Protein AF-A0A351XEM8-F1 (afdb_monomer)

Mean predicted aligned error: 7.5 Å

Radius of gyration: 20.33 Å; Cα contacts (8 Å, |Δi|>4): 69; chains: 1; bounding box: 54×40×48 Å

Nearest PDB structures (foldseek):
  7z83-assembly1_H  TM=7.955E-01  e=7.329E-06  Escherichia coli BL21(DE3)
  7p7l-assembly1_H  TM=7.996E-01  e=1.567E-05  Escherichia coli BL21(DE3)
  6khi-assembly1_A  TM=8.166E-01  e=4.596E-05  Thermosynechococcus vestitus BP-1
  7z7t-assembly1_H  TM=7.923E-01  e=4.897E-05  Escherichia coli str. K-12 substr. MC4100
  8bpx-assembly1_H  TM=8.479E-01  e=1.023E-03  Arabidopsis thaliana

Foldseek 3Di:
DPVVVCPPDPDDPVRVLVVLVVVLVCVPCVVVVCCCVCPVFAVVQVVVVHGGDPPCPHSCPCVVVVVVVVVVPDDDDDDPPDDPVCVVCVVVVVVVLVSVLQQLDAPDPVGHNDDDPCSVVSD

Solvent-accessible surface area (backbone atoms only — not comparable to full-atom values): 7465 Å² total; per-residue (Å²): 140,68,76,80,70,56,78,80,67,84,67,53,71,69,55,51,51,50,52,50,53,52,49,52,51,50,66,47,51,50,59,52,50,49,44,45,52,50,45,62,38,36,48,52,23,52,76,68,78,39,83,36,64,55,78,39,49,80,71,19,71,42,40,68,59,52,49,54,56,51,59,72,71,51,82,89,82,73,65,90,89,52,61,70,64,61,64,64,44,51,64,51,54,59,48,54,59,59,62,55,36,57,42,55,52,67,78,48,100,90,40,62,75,56,95,56,98,61,33,81,80,74,89

pLDDT: mean 86.27, std 12.31, range [39.88, 97.12]

Secondary structure (DSSP, 8-state):
--TTSTTS----HHHHHHHHHHHHHHHHHHHHHHHIIIIIIIIHHHHTTS----SSSGGGTTHHHHHHHHHHHS-----TTS-HHHHHHHHHHHHHHHHHGGGT---BTTB-S---TTHHHH-

Sequence (123 aa):
MSDLLTLAVELAWWQQTGIRAVLGLVAVLLPAGTLVYLFLFKMMSFMQSRLGPMEAGPHGSLQLLAEVGKFLQKEDIIPEKADRIVFKAAPFVVLISTFLLVLVIPAGPDAWFIDVDTGIFLA

Structure (mmCIF, N/CA/C/O backbone):
data_AF-A0A351XEM8-F1
#
_entry.id   AF-A0A351XEM8-F1
#
loop_
_atom_site.group_PDB
_atom_site.id
_atom_site.type_symbol
_atom_site.label_atom_id
_atom_site.label_alt_id
_atom_site.label_comp_id
_atom_site.label_asym_id
_atom_site.label_entity_id
_atom_site.label_seq_id
_atom_site.pdbx_PDB_ins_code
_atom_site.Cartn_x
_atom_site.Cartn_y
_atom_site.Cartn_z
_atom_site.occupancy
_atom_site.B_iso_or_equiv
_atom_site.auth_seq_id
_atom_site.auth_comp_id
_atom_site.auth_asym_id
_atom_site.auth_atom_id
_atom_site.pdbx_PDB_model_num
ATOM 1 N N . MET A 1 1 ? 26.386 -3.607 -29.847 1.00 40.09 1 MET A N 1
ATOM 2 C CA . MET A 1 1 ? 26.742 -3.674 -28.408 1.00 40.09 1 MET A CA 1
ATOM 3 C C . MET A 1 1 ? 25.498 -3.907 -27.538 1.00 40.09 1 MET A C 1
ATOM 5 O O . MET A 1 1 ? 25.458 -3.469 -26.401 1.00 40.09 1 MET A O 1
ATOM 9 N N . SER A 1 2 ? 24.488 -4.602 -28.069 1.00 46.84 2 SER A N 1
ATOM 10 C CA . SER A 1 2 ? 23.274 -5.059 -27.373 1.00 46.84 2 SER A CA 1
ATOM 11 C C . SER A 1 2 ? 23.323 -6.568 -27.101 1.00 46.84 2 SER A C 1
ATOM 13 O O . SER A 1 2 ? 22.819 -7.028 -26.086 1.00 46.84 2 SER A O 1
ATOM 15 N N . ASP A 1 3 ? 24.020 -7.320 -27.960 1.00 43.22 3 ASP A N 1
ATOM 16 C CA . ASP A 1 3 ? 23.976 -8.792 -27.976 1.00 43.22 3 ASP A CA 1
ATOM 17 C C . ASP A 1 3 ? 25.007 -9.468 -27.056 1.00 43.22 3 ASP A C 1
ATOM 19 O O . ASP A 1 3 ? 25.064 -10.689 -26.965 1.00 43.22 3 ASP A O 1
ATOM 23 N N . LEU A 1 4 ? 25.852 -8.690 -26.369 1.00 39.88 4 LEU A N 1
ATOM 24 C CA . LEU A 1 4 ? 26.820 -9.224 -25.398 1.00 39.88 4 LEU A CA 1
ATOM 25 C C . LEU A 1 4 ? 26.267 -9.272 -23.965 1.00 39.88 4 LEU A C 1
ATOM 27 O O . LEU A 1 4 ? 26.869 -9.914 -23.110 1.00 39.88 4 LEU A O 1
ATOM 31 N N . LEU A 1 5 ? 25.124 -8.626 -23.702 1.00 45.94 5 LEU A N 1
ATOM 32 C CA . LEU A 1 5 ? 24.429 -8.677 -22.408 1.00 45.94 5 LEU A CA 1
ATOM 33 C C . LEU A 1 5 ? 23.283 -9.703 -22.379 1.00 45.94 5 LEU A C 1
ATOM 35 O O . LEU A 1 5 ? 22.849 -10.091 -21.298 1.00 45.94 5 LEU A O 1
ATOM 39 N N . THR A 1 6 ? 22.821 -10.181 -23.536 1.00 50.81 6 THR A N 1
ATOM 40 C CA . THR A 1 6 ? 21.763 -11.201 -23.658 1.00 50.81 6 THR A CA 1
ATOM 41 C C . THR A 1 6 ? 22.239 -12.617 -23.313 1.00 50.81 6 THR A C 1
ATOM 43 O O . THR A 1 6 ? 21.434 -13.468 -22.962 1.00 50.81 6 THR A O 1
ATOM 46 N N . LEU A 1 7 ? 23.552 -12.871 -23.322 1.00 47.50 7 LEU A N 1
ATOM 47 C CA . LEU A 1 7 ? 24.141 -14.203 -23.123 1.00 4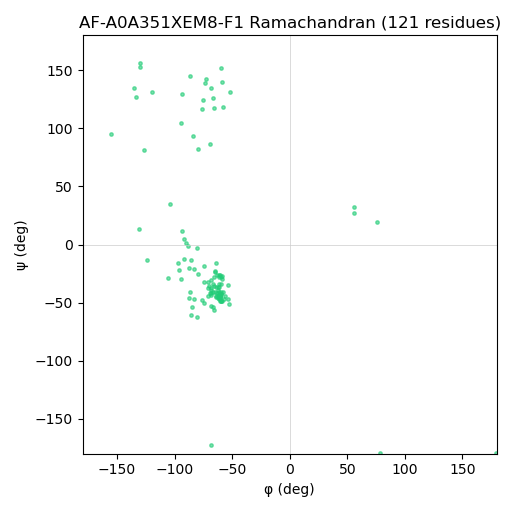7.50 7 LEU A CA 1
ATOM 48 C C . LEU A 1 7 ? 24.250 -14.679 -21.660 1.00 47.50 7 LEU A C 1
ATOM 50 O O . LEU A 1 7 ? 24.699 -15.800 -21.433 1.00 47.50 7 LEU A O 1
ATOM 54 N N . ALA A 1 8 ? 23.876 -13.871 -20.661 1.00 54.91 8 ALA A N 1
ATOM 55 C CA . ALA A 1 8 ? 24.079 -14.252 -19.258 1.00 54.91 8 ALA A CA 1
ATOM 56 C C . ALA A 1 8 ? 22.866 -14.935 -18.601 1.00 54.91 8 ALA A C 1
ATOM 58 O O . ALA A 1 8 ? 23.069 -15.771 -17.722 1.00 54.91 8 ALA A O 1
ATOM 59 N N . VAL A 1 9 ? 21.624 -14.629 -19.008 1.00 61.25 9 VAL A N 1
ATOM 60 C CA . VAL A 1 9 ? 20.410 -15.295 -18.493 1.00 61.25 9 VAL A CA 1
ATOM 61 C C . VAL A 1 9 ? 19.270 -15.212 -19.523 1.00 61.25 9 VAL A C 1
ATOM 63 O O . VAL A 1 9 ? 18.513 -14.245 -19.548 1.00 61.25 9 VAL A O 1
ATOM 66 N N . GLU A 1 10 ? 19.097 -16.246 -20.347 1.00 69.19 10 GLU A N 1
ATOM 67 C CA . GLU A 1 10 ? 17.839 -16.478 -21.077 1.00 69.19 10 GLU A CA 1
ATOM 68 C C . GLU A 1 10 ? 16.767 -16.890 -20.052 1.00 69.19 10 GLU A C 1
ATOM 70 O O . GLU A 1 10 ? 16.606 -18.066 -19.718 1.00 69.19 10 GLU A O 1
ATOM 75 N N . LEU A 1 11 ? 16.093 -15.906 -19.452 1.00 75.25 11 LEU A N 1
ATOM 76 C CA . LEU A 1 11 ? 15.049 -16.151 -18.457 1.00 75.25 11 LEU A CA 1
ATOM 77 C C . LEU A 1 11 ? 13.855 -16.831 -19.125 1.00 75.25 11 LEU A C 1
ATOM 79 O O . LEU A 1 11 ? 13.270 -16.295 -20.067 1.00 75.25 11 LEU A O 1
ATOM 83 N N . ALA A 1 12 ? 13.430 -17.967 -18.579 1.00 85.94 12 ALA A N 1
ATOM 84 C CA . ALA A 1 12 ? 12.197 -18.611 -18.997 1.00 85.94 12 ALA A CA 1
ATOM 85 C C . ALA A 1 12 ? 10.992 -17.678 -18.777 1.00 85.94 12 ALA A C 1
ATOM 87 O O . ALA A 1 12 ? 10.973 -16.858 -17.855 1.00 85.94 12 ALA A O 1
ATOM 88 N N . TRP A 1 13 ? 9.943 -17.832 -19.588 1.00 80.31 13 TRP A N 1
ATOM 89 C CA . TRP A 1 13 ? 8.757 -16.963 -19.562 1.00 80.31 13 TRP A CA 1
ATOM 90 C C . TRP A 1 13 ? 8.111 -16.843 -18.167 1.00 80.31 13 TRP A C 1
ATOM 92 O O . TRP A 1 13 ? 7.650 -15.769 -17.777 1.00 80.31 13 TRP A O 1
ATOM 102 N N . TRP A 1 14 ? 8.127 -17.920 -17.376 1.00 80.94 14 TRP A N 1
ATOM 103 C CA . TRP A 1 14 ? 7.591 -17.932 -16.013 1.00 80.94 14 TRP A CA 1
ATOM 104 C C . TRP A 1 14 ? 8.458 -17.118 -15.042 1.00 80.94 14 TRP A C 1
ATOM 106 O O . TRP A 1 14 ? 7.924 -16.480 -14.136 1.00 80.94 14 TRP A O 1
ATOM 116 N N . GLN A 1 15 ? 9.778 -17.072 -15.259 1.00 85.31 15 GLN A N 1
ATOM 117 C CA . GLN A 1 15 ? 10.701 -16.251 -14.470 1.00 85.31 15 GLN A CA 1
ATOM 118 C C . GLN A 1 15 ? 10.502 -14.771 -14.787 1.00 85.31 15 GLN A C 1
ATOM 120 O O . GLN A 1 15 ? 10.401 -13.959 -13.873 1.00 85.31 15 GLN A O 1
ATOM 125 N N . GLN A 1 16 ? 10.370 -14.425 -16.071 1.00 81.12 16 GLN A N 1
ATOM 126 C CA . GLN A 1 16 ? 10.083 -13.053 -16.496 1.00 81.12 16 GLN A CA 1
ATOM 127 C C . GLN A 1 16 ? 8.744 -12.562 -15.930 1.00 81.12 16 GLN A C 1
ATOM 129 O O . GLN A 1 16 ? 8.663 -11.461 -15.384 1.00 81.12 16 GLN A O 1
ATOM 134 N N . THR A 1 17 ? 7.709 -13.405 -15.997 1.00 82.94 17 THR A N 1
ATOM 135 C CA . THR A 1 17 ? 6.383 -13.100 -15.439 1.00 82.94 17 THR A CA 1
ATOM 136 C C . THR A 1 17 ? 6.451 -12.918 -13.923 1.00 82.94 17 THR A C 1
ATOM 138 O O . THR A 1 17 ? 5.908 -11.948 -13.398 1.00 82.94 1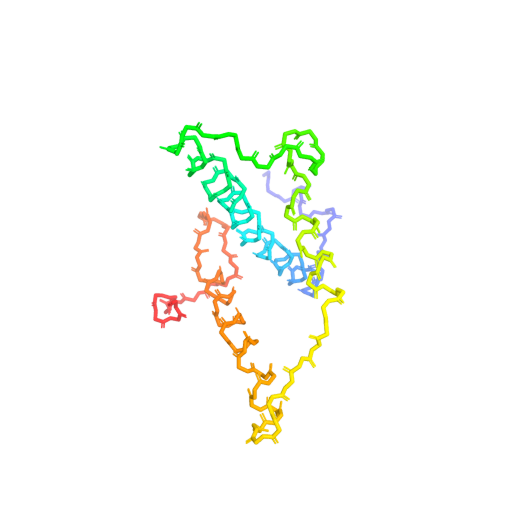7 THR A O 1
ATOM 141 N N . GLY A 1 18 ? 7.16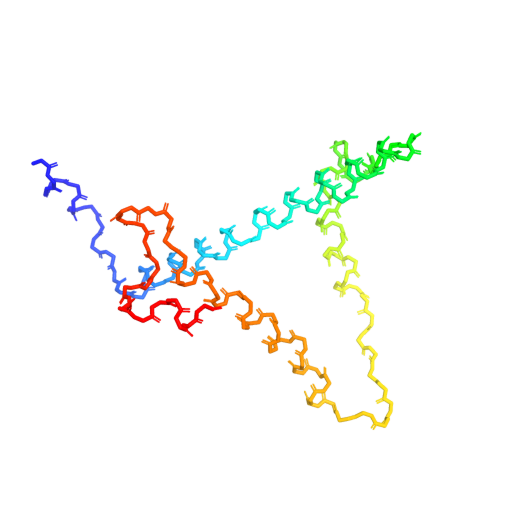8 -13.799 -13.218 1.00 85.88 18 GLY A N 1
ATOM 142 C CA . GLY A 1 18 ? 7.364 -13.697 -11.773 1.00 85.88 18 GLY A CA 1
ATOM 143 C C . GLY A 1 18 ? 8.078 -12.407 -11.363 1.00 85.88 18 GLY A C 1
ATOM 144 O O . GLY A 1 18 ? 7.612 -11.705 -10.468 1.00 85.88 18 GLY A O 1
ATOM 145 N N . ILE A 1 19 ? 9.165 -12.050 -12.055 1.00 86.12 19 ILE A N 1
ATOM 146 C CA . ILE A 1 19 ? 9.915 -10.812 -11.798 1.00 86.12 19 ILE A CA 1
ATOM 147 C C . ILE A 1 19 ? 9.026 -9.586 -12.022 1.00 86.12 19 ILE A C 1
ATOM 149 O O . ILE A 1 19 ? 8.968 -8.709 -11.162 1.00 86.12 19 ILE A O 1
ATOM 153 N N . ARG A 1 20 ? 8.289 -9.537 -13.137 1.00 83.50 20 ARG A N 1
ATOM 154 C CA . ARG A 1 20 ? 7.354 -8.440 -13.426 1.00 83.50 20 ARG A CA 1
ATOM 155 C C . ARG A 1 20 ? 6.262 -8.340 -12.362 1.00 83.50 20 ARG A C 1
ATOM 157 O O . ARG A 1 20 ? 6.019 -7.253 -11.858 1.00 83.50 20 ARG A O 1
ATOM 164 N N . ALA A 1 21 ? 5.655 -9.447 -11.944 1.00 84.31 21 ALA A N 1
ATOM 165 C CA . ALA A 1 21 ? 4.632 -9.421 -10.898 1.00 84.31 21 ALA A CA 1
ATOM 166 C C . ALA A 1 21 ? 5.169 -8.863 -9.566 1.00 84.31 21 ALA A C 1
ATOM 168 O O . ALA A 1 21 ? 4.528 -8.014 -8.945 1.00 84.31 21 ALA A O 1
ATOM 169 N N . VAL A 1 22 ? 6.370 -9.284 -9.152 1.00 88.19 22 VAL A N 1
ATOM 170 C CA . VAL A 1 22 ? 7.023 -8.767 -7.938 1.00 88.19 22 VAL A CA 1
ATOM 171 C C . VAL A 1 22 ? 7.338 -7.278 -8.076 1.00 88.19 22 VAL A C 1
ATOM 173 O O . VAL A 1 22 ? 7.048 -6.510 -7.160 1.00 88.19 22 VAL A O 1
ATOM 176 N N . LEU A 1 23 ? 7.880 -6.847 -9.217 1.00 85.94 23 LEU A N 1
ATOM 177 C CA . LEU A 1 23 ? 8.156 -5.433 -9.475 1.00 85.94 23 LEU A CA 1
ATOM 178 C C . LEU A 1 23 ? 6.881 -4.585 -9.464 1.00 85.94 23 LEU A C 1
ATOM 180 O O . LEU A 1 23 ? 6.892 -3.508 -8.879 1.00 85.94 23 LEU A O 1
ATOM 184 N N . GLY A 1 24 ? 5.779 -5.075 -10.036 1.00 85.69 24 GLY A N 1
ATOM 185 C CA . GLY A 1 24 ? 4.478 -4.404 -9.988 1.00 85.69 24 GLY A CA 1
ATOM 186 C C . GLY A 1 24 ? 3.962 -4.252 -8.559 1.00 85.69 24 GLY A C 1
ATOM 187 O O . GLY A 1 24 ? 3.548 -3.167 -8.159 1.00 85.69 24 GLY A O 1
ATOM 188 N N . LEU A 1 25 ? 4.076 -5.306 -7.746 1.00 87.62 25 LEU A N 1
ATOM 189 C CA . LEU A 1 25 ? 3.699 -5.250 -6.335 1.00 87.62 25 LEU A CA 1
ATOM 190 C C . LEU A 1 25 ? 4.540 -4.222 -5.562 1.00 87.62 25 LEU A C 1
ATOM 192 O O . LEU A 1 25 ? 3.997 -3.421 -4.803 1.00 87.62 25 LEU A O 1
ATOM 196 N N . VAL A 1 26 ? 5.856 -4.211 -5.780 1.00 89.25 26 VAL A N 1
ATOM 197 C CA . VAL A 1 26 ? 6.776 -3.237 -5.172 1.00 89.25 26 VAL A CA 1
ATOM 198 C C . VAL A 1 26 ? 6.450 -1.813 -5.632 1.00 89.25 26 VAL A C 1
ATOM 200 O O . VAL A 1 26 ? 6.419 -0.904 -4.803 1.00 89.25 26 VAL A O 1
ATOM 203 N N . ALA A 1 27 ? 6.144 -1.625 -6.919 1.00 86.25 27 ALA A N 1
ATOM 204 C CA .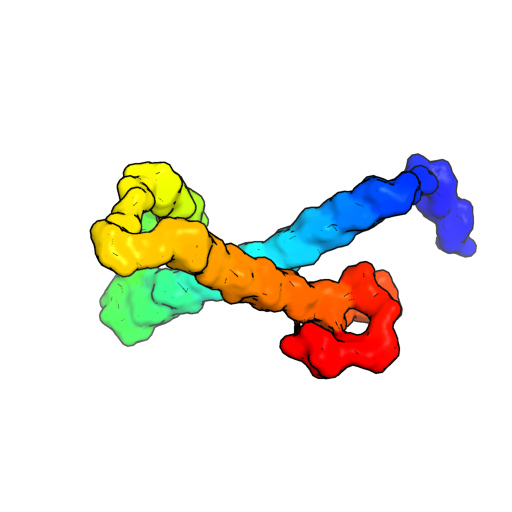 ALA A 1 27 ? 5.774 -0.338 -7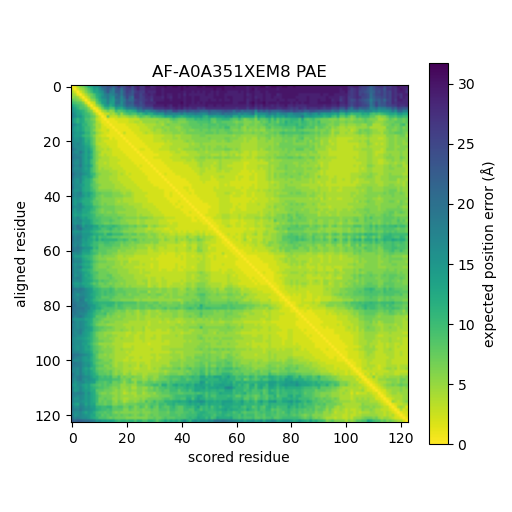.500 1.00 86.25 27 ALA A CA 1
ATOM 205 C C . ALA A 1 27 ? 4.477 0.238 -6.910 1.00 86.25 27 ALA A C 1
ATOM 207 O O . ALA A 1 27 ? 4.328 1.454 -6.872 1.00 86.25 27 ALA A O 1
ATOM 208 N N . VAL A 1 28 ? 3.566 -0.600 -6.405 1.00 88.12 28 VAL A N 1
ATOM 209 C CA . VAL A 1 28 ? 2.370 -0.147 -5.672 1.00 88.12 28 VAL A CA 1
ATOM 210 C C . VAL A 1 28 ? 2.670 0.081 -4.197 1.00 88.12 28 VAL A C 1
ATOM 212 O O . VAL A 1 28 ? 2.381 1.145 -3.649 1.00 88.12 28 VAL A O 1
ATOM 215 N N . LEU A 1 29 ? 3.226 -0.934 -3.530 1.00 90.69 29 LEU A N 1
ATOM 216 C CA . LEU A 1 29 ? 3.326 -0.956 -2.074 1.00 90.69 29 LEU A CA 1
ATOM 217 C C . LEU A 1 29 ? 4.337 0.056 -1.539 1.00 90.69 29 LEU A C 1
ATOM 219 O O . LEU A 1 29 ? 4.085 0.635 -0.482 1.00 90.69 29 LEU A O 1
ATOM 223 N N . LEU A 1 30 ? 5.453 0.294 -2.242 1.00 90.81 30 LEU A N 1
ATOM 224 C CA . LEU A 1 30 ? 6.443 1.270 -1.787 1.00 90.81 30 LEU A CA 1
ATOM 225 C C . LEU A 1 30 ? 5.879 2.697 -1.809 1.00 90.81 30 LEU A C 1
ATOM 227 O O . LEU A 1 30 ? 5.851 3.304 -0.737 1.00 90.81 30 LEU A O 1
ATOM 231 N N . PRO A 1 31 ? 5.363 3.239 -2.933 1.00 90.81 31 PRO A N 1
ATOM 232 C CA . PRO A 1 31 ? 4.769 4.573 -2.931 1.00 90.81 31 PRO A CA 1
ATOM 233 C C . PRO A 1 31 ? 3.584 4.690 -1.976 1.00 90.81 31 PRO A C 1
ATOM 235 O O . PRO A 1 31 ? 3.510 5.665 -1.231 1.00 90.81 31 PRO A O 1
ATOM 238 N N . ALA A 1 32 ? 2.692 3.692 -1.934 1.00 91.50 32 ALA A N 1
ATOM 239 C CA . ALA A 1 32 ? 1.546 3.709 -1.028 1.00 91.50 32 ALA A CA 1
ATOM 240 C C . ALA A 1 32 ? 1.990 3.765 0.443 1.00 91.50 32 ALA A C 1
ATOM 242 O O . ALA A 1 32 ? 1.536 4.626 1.194 1.00 91.50 32 ALA A O 1
ATOM 243 N N . GLY A 1 33 ? 2.929 2.906 0.848 1.00 92.62 33 GLY A N 1
ATOM 244 C CA . GLY A 1 33 ? 3.496 2.919 2.194 1.00 92.62 33 GLY A CA 1
ATOM 245 C C . GLY A 1 33 ? 4.202 4.238 2.509 1.00 92.62 33 GLY A C 1
ATOM 246 O O . GLY A 1 33 ? 3.958 4.840 3.553 1.00 92.62 33 GLY A O 1
ATOM 247 N N . THR A 1 34 ? 5.023 4.751 1.589 1.00 92.19 34 THR A N 1
ATOM 248 C CA . THR A 1 34 ? 5.698 6.044 1.758 1.00 92.19 34 THR A CA 1
ATOM 249 C C . THR A 1 34 ? 4.703 7.190 1.933 1.00 92.19 34 THR A C 1
ATOM 251 O O . THR A 1 34 ? 4.900 8.019 2.822 1.00 92.19 34 THR A O 1
ATOM 254 N N . LEU A 1 35 ? 3.617 7.222 1.155 1.00 94.88 35 LEU A N 1
ATOM 255 C CA . LEU A 1 35 ? 2.551 8.209 1.315 1.00 94.88 35 LEU A CA 1
ATOM 256 C C . LEU A 1 35 ? 1.883 8.082 2.686 1.00 94.88 35 LEU A C 1
ATOM 258 O O . LEU A 1 35 ? 1.740 9.082 3.382 1.00 94.88 35 LEU A O 1
ATOM 262 N N . VAL A 1 36 ? 1.539 6.876 3.139 1.00 94.31 36 VAL A N 1
ATOM 263 C CA . VAL A 1 36 ? 0.936 6.707 4.472 1.00 94.31 36 VAL A CA 1
ATOM 264 C C . VAL A 1 36 ? 1.882 7.191 5.577 1.00 94.31 36 VAL A C 1
ATOM 266 O O . VAL A 1 36 ? 1.491 7.963 6.452 1.00 94.31 36 VAL A O 1
ATOM 269 N N . TYR A 1 37 ? 3.156 6.816 5.529 1.00 94.00 37 TYR A N 1
ATOM 270 C CA . TYR A 1 37 ? 4.105 7.222 6.561 1.00 94.00 37 TYR A CA 1
ATOM 271 C C . TYR A 1 37 ? 4.417 8.730 6.533 1.00 94.00 37 TYR A C 1
ATOM 273 O O . TYR A 1 37 ? 4.294 9.414 7.552 1.00 94.00 37 TYR A O 1
ATOM 281 N N . LEU A 1 38 ? 4.815 9.275 5.381 1.00 93.56 38 LEU A N 1
ATOM 282 C CA . LEU A 1 38 ? 5.245 10.672 5.289 1.00 93.56 38 LEU A CA 1
ATOM 283 C C . LEU A 1 38 ? 4.063 11.637 5.312 1.00 93.56 38 LEU A C 1
ATOM 285 O O . LEU A 1 38 ? 4.088 12.614 6.058 1.00 93.56 38 LEU A O 1
ATOM 289 N N . PHE A 1 39 ? 3.029 11.374 4.517 1.00 94.69 39 PHE A N 1
ATOM 290 C CA . PHE A 1 39 ? 1.892 12.279 4.399 1.00 94.69 39 PHE A CA 1
ATOM 291 C C . PHE A 1 39 ? 0.926 12.086 5.572 1.00 94.69 39 PHE A C 1
ATOM 293 O O . PHE A 1 39 ? 0.758 12.996 6.383 1.00 94.69 39 PHE A O 1
ATOM 300 N N . LEU A 1 40 ? 0.336 10.894 5.717 1.00 93.88 40 LEU A N 1
ATOM 301 C CA . LEU A 1 40 ? -0.719 10.657 6.713 1.00 93.88 40 LEU A CA 1
ATOM 302 C C . LEU A 1 40 ? -0.204 10.717 8.155 1.00 93.88 40 LEU A C 1
ATOM 304 O O . LEU A 1 40 ? -0.856 11.326 9.000 1.00 93.88 40 LEU A O 1
ATOM 308 N N . PHE A 1 41 ? 0.946 10.115 8.466 1.00 93.56 41 PHE A N 1
ATOM 309 C CA . PHE A 1 41 ? 1.428 10.080 9.851 1.00 93.56 41 PHE A CA 1
ATOM 310 C C . PHE A 1 41 ? 2.265 11.290 10.243 1.00 93.56 41 PHE A C 1
ATOM 312 O O . PHE A 1 41 ? 2.055 11.845 11.325 1.00 93.56 41 PHE A O 1
ATOM 319 N N . LYS A 1 42 ? 3.224 11.705 9.409 1.00 93.19 42 LYS A N 1
ATOM 320 C CA . LYS A 1 42 ? 4.129 12.809 9.755 1.00 93.19 42 LYS A CA 1
ATOM 321 C C . LYS A 1 42 ? 3.537 14.164 9.406 1.00 93.19 42 LYS A C 1
ATOM 323 O O . LYS A 1 42 ? 3.324 14.970 10.310 1.00 93.19 42 LYS A O 1
ATOM 328 N N . MET A 1 43 ? 3.244 14.408 8.132 1.00 95.56 43 MET A N 1
ATOM 329 C CA . MET A 1 43 ? 2.820 15.724 7.657 1.00 95.56 43 MET A CA 1
ATOM 330 C C . MET A 1 43 ? 1.530 16.189 8.344 1.00 95.56 43 MET A C 1
ATOM 332 O O . MET A 1 43 ? 1.508 17.284 8.902 1.00 95.56 43 MET A O 1
ATOM 336 N N . MET A 1 44 ? 0.499 15.338 8.413 1.00 96.31 44 MET A N 1
ATOM 337 C CA . MET A 1 44 ? -0.757 15.689 9.095 1.00 96.31 44 MET A CA 1
ATOM 338 C C . MET A 1 44 ? -0.574 15.978 10.590 1.00 96.31 44 MET A C 1
ATOM 340 O O . MET A 1 44 ? -1.255 16.844 11.135 1.00 96.31 44 MET A O 1
ATOM 344 N N . SER A 1 45 ? 0.349 15.286 11.264 1.00 95.56 45 SER A N 1
ATOM 345 C CA . SER A 1 45 ? 0.641 15.547 12.678 1.00 95.56 45 SER A CA 1
ATOM 346 C C . SER A 1 45 ? 1.321 16.905 12.860 1.00 95.56 45 SER A C 1
ATOM 348 O O . SER A 1 45 ? 0.921 17.675 13.732 1.00 95.56 45 SER A O 1
ATOM 350 N N . PHE A 1 46 ? 2.272 17.253 11.986 1.00 95.06 46 PHE A N 1
ATOM 351 C CA . PHE A 1 46 ? 2.919 18.566 12.011 1.00 95.06 46 PHE A CA 1
ATOM 352 C C . PHE A 1 46 ? 1.945 19.710 11.720 1.00 95.06 46 PHE A C 1
ATOM 354 O O . PHE A 1 46 ? 2.025 20.746 12.374 1.00 95.06 46 PHE A O 1
ATOM 361 N N . MET A 1 47 ? 0.977 19.509 10.819 1.00 97.12 47 MET A N 1
ATOM 362 C CA . MET A 1 47 ? -0.107 20.477 10.594 1.00 97.12 47 MET A CA 1
ATOM 363 C C . MET A 1 47 ? -0.946 20.728 11.857 1.00 97.12 47 MET A C 1
ATOM 365 O O . MET A 1 47 ? -1.514 21.802 12.017 1.00 97.12 47 MET A O 1
ATOM 369 N N . GLN A 1 48 ? -1.021 19.743 12.755 1.00 96.94 48 GLN A N 1
ATOM 370 C CA . GLN A 1 48 ? -1.728 19.818 14.036 1.00 96.94 48 GLN A CA 1
ATOM 371 C C . GLN A 1 48 ? -0.816 20.240 15.202 1.00 96.94 48 GLN A C 1
ATOM 373 O O . GLN A 1 48 ? -1.209 20.099 16.359 1.00 96.94 48 GLN A O 1
ATOM 378 N N . SER A 1 49 ? 0.405 20.717 14.931 1.00 96.38 49 SER A N 1
ATOM 379 C CA . SER A 1 49 ? 1.398 21.082 15.953 1.00 96.38 49 SER A CA 1
ATOM 380 C C . SER A 1 49 ? 1.734 19.948 16.934 1.00 96.38 49 SER A C 1
ATOM 382 O O . SER A 1 49 ? 2.038 20.198 18.100 1.00 96.38 49 SER A O 1
ATOM 384 N N . ARG A 1 50 ? 1.702 18.689 16.475 1.00 95.69 50 ARG A N 1
ATOM 385 C CA . ARG A 1 50 ? 2.138 17.522 17.258 1.00 95.69 50 ARG A CA 1
ATOM 386 C C . ARG A 1 50 ? 3.105 16.648 16.470 1.00 95.69 50 ARG A C 1
ATOM 388 O O . ARG A 1 50 ? 3.103 16.627 15.243 1.00 95.69 50 ARG A O 1
ATOM 395 N N . LEU A 1 51 ? 3.924 15.882 17.180 1.00 93.06 51 LEU A N 1
ATOM 396 C CA . LEU A 1 51 ? 4.765 14.880 16.534 1.00 93.06 51 LEU A CA 1
ATOM 397 C C . LEU A 1 51 ? 3.904 13.692 16.084 1.00 93.06 51 LEU A C 1
ATOM 399 O O . LEU A 1 51 ? 2.991 13.263 16.794 1.00 93.06 51 LEU A O 1
ATOM 403 N N . GLY A 1 52 ? 4.199 13.174 14.890 1.00 92.81 52 GLY A N 1
ATOM 404 C CA . GLY A 1 52 ? 3.671 11.885 14.438 1.00 92.81 52 GLY A CA 1
ATOM 405 C C . GLY A 1 52 ? 4.266 10.715 15.238 1.00 92.81 52 GLY A C 1
ATOM 406 O O . GLY A 1 52 ? 5.007 10.944 16.189 1.00 92.81 52 GLY A O 1
ATOM 407 N N . PRO A 1 53 ? 4.007 9.457 14.850 1.00 93.38 53 PRO A N 1
ATOM 408 C CA . PRO A 1 53 ? 4.535 8.274 15.537 1.00 93.38 53 PRO A CA 1
ATOM 409 C C . PRO A 1 53 ? 6.058 8.345 15.725 1.00 93.38 53 PRO A C 1
ATOM 411 O O . PRO A 1 53 ? 6.768 8.643 14.764 1.00 93.38 53 PRO A O 1
ATOM 414 N N . MET A 1 54 ? 6.554 8.092 16.941 1.00 94.38 54 MET A N 1
ATOM 415 C CA . MET A 1 54 ? 7.992 8.132 17.276 1.00 94.38 54 MET A CA 1
ATOM 416 C C . MET A 1 54 ? 8.526 6.827 17.881 1.00 94.38 54 MET A C 1
ATOM 418 O O . MET A 1 54 ? 9.737 6.656 17.935 1.00 94.38 54 MET A O 1
ATOM 422 N N . GLU A 1 55 ? 7.641 5.915 18.292 1.00 91.62 55 GLU A N 1
ATOM 423 C CA . GLU A 1 55 ? 8.003 4.741 19.101 1.00 91.62 55 GLU A CA 1
ATOM 424 C C . GLU A 1 55 ? 8.445 3.528 18.266 1.00 91.62 55 GLU A C 1
ATOM 426 O O . GLU A 1 55 ? 9.388 2.820 18.614 1.00 91.62 55 GLU A O 1
ATOM 431 N N . ALA A 1 56 ? 7.769 3.264 17.143 1.00 90.56 56 ALA A N 1
ATOM 432 C CA . ALA A 1 56 ? 8.043 2.096 16.308 1.00 90.56 56 ALA A CA 1
ATOM 433 C C . ALA A 1 56 ? 9.276 2.324 15.412 1.00 90.56 56 ALA A C 1
ATOM 435 O O . ALA A 1 56 ? 9.153 2.672 14.237 1.00 90.56 56 ALA A O 1
ATOM 436 N N . GLY A 1 57 ? 10.472 2.127 15.969 1.00 89.88 57 GLY A N 1
ATOM 437 C CA . GLY A 1 57 ? 11.751 2.359 15.288 1.00 89.88 57 GLY A CA 1
ATOM 438 C C . GLY A 1 57 ? 12.146 3.843 15.223 1.00 89.88 57 GLY A C 1
ATOM 439 O O . GLY A 1 57 ? 11.414 4.702 15.717 1.00 89.88 57 GLY A O 1
ATOM 440 N N . PRO A 1 58 ? 13.299 4.185 14.615 1.00 89.88 58 PRO A N 1
ATOM 441 C CA . PRO A 1 58 ? 13.768 5.567 14.543 1.00 89.88 58 PRO A CA 1
ATOM 442 C C . PRO A 1 58 ? 12.734 6.466 13.860 1.00 89.88 58 PRO A C 1
ATOM 444 O O . PRO A 1 58 ? 12.398 6.264 12.695 1.00 89.88 58 PRO A O 1
ATOM 447 N N . HIS A 1 59 ? 12.225 7.460 14.589 1.00 88.81 59 HIS A N 1
ATOM 448 C CA . HIS A 1 59 ? 11.148 8.345 14.134 1.00 88.81 59 HIS A CA 1
ATOM 449 C C . HIS A 1 59 ? 9.872 7.605 13.687 1.00 88.81 59 HIS A C 1
ATOM 451 O O . HIS A 1 59 ? 9.133 8.138 12.866 1.00 88.81 59 HIS A O 1
ATOM 457 N N . GLY A 1 60 ? 9.575 6.408 14.197 1.00 90.12 60 GLY A N 1
ATOM 458 C CA . GLY A 1 60 ? 8.368 5.674 13.803 1.00 90.12 60 GLY A CA 1
ATOM 459 C C . GLY A 1 60 ? 8.438 5.018 12.416 1.00 90.12 60 GLY A C 1
ATOM 460 O O . GLY A 1 60 ? 7.394 4.709 11.846 1.00 90.12 60 GLY A O 1
ATOM 461 N N . SER A 1 61 ? 9.629 4.811 11.844 1.00 89.88 61 SER A N 1
ATOM 462 C C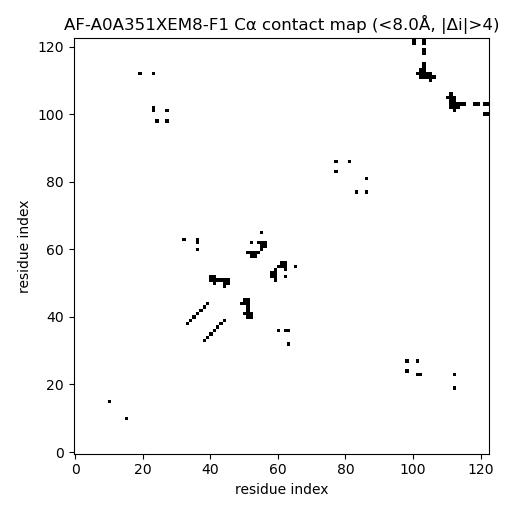A . SER A 1 61 ? 9.802 4.211 10.508 1.00 89.88 61 SER A CA 1
ATOM 463 C C . SER A 1 61 ? 9.241 2.790 10.370 1.00 89.88 61 SER A C 1
ATOM 465 O O . SER A 1 61 ? 8.848 2.387 9.277 1.00 89.88 61 SER A O 1
ATOM 467 N N . LEU A 1 62 ? 9.153 2.036 11.468 1.00 92.81 62 LEU A N 1
ATOM 468 C CA . LEU A 1 62 ? 8.601 0.679 11.502 1.00 92.81 62 LEU A CA 1
ATOM 469 C C . LEU A 1 62 ? 7.101 0.657 11.828 1.00 92.81 62 LEU A C 1
ATOM 471 O O . LEU A 1 62 ? 6.519 -0.420 11.945 1.00 92.81 62 LEU A O 1
ATOM 475 N N . GLN A 1 63 ? 6.456 1.822 11.951 1.00 93.50 63 GLN A N 1
ATOM 476 C CA . GLN A 1 63 ? 5.037 1.932 12.293 1.00 93.50 63 GLN A CA 1
ATOM 477 C C . GLN A 1 63 ? 4.139 1.148 11.324 1.00 93.50 63 GLN A C 1
ATOM 479 O O . GLN A 1 63 ? 3.260 0.418 11.771 1.00 93.50 63 GLN A O 1
ATOM 484 N N . LEU A 1 64 ? 4.383 1.239 10.012 1.00 91.88 64 LEU A N 1
ATOM 485 C CA . LEU A 1 64 ? 3.586 0.513 9.013 1.00 91.88 64 LEU A CA 1
ATOM 486 C C . LEU A 1 64 ? 3.691 -1.008 9.177 1.00 91.88 64 LEU A C 1
ATOM 488 O O . LEU A 1 64 ? 2.696 -1.717 9.057 1.00 91.88 64 LEU A O 1
ATOM 492 N N . LEU A 1 65 ? 4.885 -1.515 9.499 1.00 91.75 65 LEU A N 1
ATOM 493 C CA . LEU A 1 65 ? 5.082 -2.941 9.764 1.00 91.75 65 LEU A CA 1
ATOM 494 C C . LEU A 1 65 ? 4.386 -3.369 11.060 1.00 91.75 65 LEU A C 1
ATOM 496 O O . LEU A 1 65 ? 3.769 -4.434 11.105 1.00 91.75 65 LEU A O 1
ATOM 500 N N . ALA A 1 66 ? 4.431 -2.530 12.098 1.00 92.88 66 ALA A N 1
ATOM 501 C CA . ALA A 1 66 ? 3.710 -2.777 13.343 1.00 92.88 66 ALA A CA 1
ATOM 502 C C . ALA A 1 66 ? 2.186 -2.824 13.123 1.00 92.88 66 ALA A C 1
ATOM 504 O O . ALA A 1 66 ? 1.497 -3.648 13.725 1.00 92.88 66 ALA A O 1
ATOM 505 N N . GLU A 1 67 ? 1.652 -1.994 12.224 1.00 91.88 67 GLU A N 1
ATOM 506 C CA . GLU A 1 67 ? 0.234 -2.014 11.853 1.00 91.88 67 GLU A CA 1
ATOM 507 C C . GLU A 1 67 ? -0.170 -3.290 11.118 1.00 91.88 67 GLU A C 1
ATOM 509 O O . GLU A 1 67 ? -1.208 -3.868 11.444 1.00 91.88 67 GLU A O 1
ATOM 514 N N . VAL A 1 68 ? 0.666 -3.784 10.200 1.00 92.00 68 VAL A N 1
ATOM 515 C CA . VAL A 1 68 ? 0.453 -5.095 9.568 1.00 92.00 68 VAL A CA 1
ATOM 516 C C . VAL A 1 68 ? 0.421 -6.197 10.627 1.00 92.00 68 VAL A C 1
ATOM 518 O O . VAL A 1 68 ? -0.525 -6.984 10.667 1.00 92.00 68 VAL A O 1
ATOM 521 N N . GLY A 1 69 ? 1.398 -6.216 11.539 1.00 94.19 69 GLY A N 1
ATOM 522 C CA . GLY A 1 69 ? 1.438 -7.185 12.637 1.00 94.19 69 GLY A CA 1
ATOM 523 C C . GLY A 1 69 ? 0.188 -7.133 13.520 1.00 94.19 69 GLY A C 1
ATOM 524 O O . GLY A 1 69 ? -0.374 -8.171 13.865 1.00 94.19 69 GLY A O 1
ATOM 525 N N . LYS A 1 70 ? -0.303 -5.928 13.824 1.00 92.69 70 LYS A N 1
ATOM 526 C CA . LYS A 1 70 ? -1.552 -5.721 14.567 1.00 92.69 70 LYS A CA 1
ATOM 527 C C . LYS A 1 70 ? -2.762 -6.291 13.828 1.00 92.69 70 LYS A C 1
ATOM 529 O O . LYS A 1 70 ? -3.618 -6.889 14.471 1.00 92.69 70 LYS A O 1
ATOM 534 N N . PHE A 1 71 ? -2.873 -6.095 12.513 1.00 91.88 71 PHE A N 1
ATOM 535 C CA . PHE A 1 71 ? -4.001 -6.632 11.745 1.00 91.88 71 PHE A CA 1
ATOM 536 C C . PHE A 1 71 ? -3.995 -8.160 11.679 1.00 91.88 71 PHE A C 1
ATOM 538 O O . PHE A 1 71 ? -5.066 -8.750 11.756 1.00 91.88 71 PHE A O 1
ATOM 545 N N . LEU A 1 72 ? -2.822 -8.799 11.634 1.00 93.69 72 LEU A N 1
ATOM 546 C CA . LEU A 1 72 ? -2.710 -10.263 11.685 1.00 93.69 72 LEU A CA 1
ATOM 547 C C . LEU A 1 72 ? -3.170 -10.860 13.023 1.00 93.69 72 LEU A C 1
ATOM 549 O O . LEU A 1 72 ? -3.605 -12.005 13.063 1.00 93.69 72 LEU A O 1
ATOM 553 N N . GLN A 1 73 ? -3.070 -10.096 14.114 1.00 96.12 73 GLN A N 1
ATOM 554 C CA . GLN A 1 73 ? -3.492 -10.527 15.452 1.00 96.12 73 GLN A CA 1
ATOM 555 C C . GLN A 1 73 ? -4.977 -10.283 15.728 1.00 96.12 73 GLN A C 1
ATOM 557 O O . GLN A 1 73 ? -5.500 -10.771 16.727 1.00 96.12 73 GLN A O 1
ATOM 562 N N . LYS A 1 74 ? -5.656 -9.486 14.897 1.00 94.94 74 LYS A N 1
ATOM 563 C CA . LYS A 1 74 ? -7.071 -9.191 15.107 1.00 94.94 74 LYS A CA 1
ATOM 564 C C . LYS A 1 74 ? -7.934 -10.400 14.773 1.00 94.94 74 LYS A C 1
ATOM 566 O O . LYS A 1 74 ? -7.697 -11.101 13.795 1.00 94.94 74 LYS A O 1
ATOM 571 N N . GLU A 1 75 ? -8.984 -10.578 15.565 1.00 93.81 75 GLU A N 1
ATOM 572 C CA . GLU A 1 75 ? -10.023 -11.563 15.287 1.00 93.81 75 GLU A CA 1
ATOM 573 C C . GLU A 1 75 ? -10.832 -11.165 14.043 1.00 93.81 75 GLU A C 1
ATOM 575 O O . GLU A 1 75 ? -11.245 -10.011 13.890 1.00 93.81 75 GLU A O 1
ATOM 580 N N . ASP A 1 76 ? -11.066 -12.138 13.161 1.00 90.31 76 ASP A N 1
ATOM 581 C CA . ASP A 1 76 ? -11.912 -11.992 11.975 1.00 90.31 76 ASP A CA 1
ATOM 582 C C . ASP A 1 76 ? -13.383 -12.216 12.362 1.00 90.31 76 ASP A C 1
ATOM 584 O O . ASP A 1 76 ? -13.864 -13.350 12.434 1.00 90.31 76 ASP A O 1
ATOM 588 N N . ILE A 1 77 ? -14.089 -11.125 12.669 1.00 93.19 77 ILE A N 1
ATOM 589 C CA . ILE A 1 77 ? -15.492 -11.152 13.101 1.00 93.19 77 ILE A CA 1
ATOM 590 C C . ILE A 1 77 ? -16.405 -10.957 11.888 1.00 93.19 77 ILE A C 1
ATOM 592 O O . ILE A 1 77 ? -16.275 -9.989 11.139 1.00 93.19 77 ILE A O 1
ATOM 596 N N . ILE A 1 78 ? -17.388 -11.845 11.740 1.00 94.62 78 ILE A N 1
ATOM 597 C CA . ILE A 1 78 ? -18.380 -11.803 10.661 1.00 94.62 78 ILE A CA 1
ATOM 598 C C . ILE A 1 78 ? -19.771 -11.673 11.288 1.00 94.62 78 ILE A C 1
ATOM 600 O O . ILE A 1 78 ? -20.090 -12.451 12.192 1.00 94.62 78 ILE A O 1
ATOM 604 N N . PRO A 1 79 ? -20.620 -10.736 10.828 1.00 95.25 79 PRO A N 1
ATOM 605 C CA . PRO A 1 79 ? -21.986 -10.618 11.327 1.00 95.25 79 PRO A CA 1
ATOM 606 C C . PRO A 1 79 ? -22.788 -11.908 11.115 1.00 95.25 79 PRO A C 1
ATOM 608 O O . PRO A 1 79 ? -22.726 -12.516 10.049 1.00 95.25 79 PRO A O 1
ATOM 611 N N . GLU A 1 80 ? -23.607 -12.292 12.096 1.00 94.81 80 GLU A N 1
ATOM 612 C CA . GLU A 1 80 ? -24.356 -13.560 12.074 1.00 94.81 80 GLU A CA 1
ATOM 613 C C . GLU A 1 80 ? -25.310 -13.687 10.874 1.00 94.81 80 GLU A C 1
ATOM 615 O O . GLU A 1 80 ? -25.484 -14.769 10.322 1.00 94.81 80 GLU A O 1
ATOM 620 N N . LYS A 1 81 ? -25.894 -12.566 10.434 1.00 95.62 81 LYS A N 1
ATOM 621 C CA . LYS A 1 81 ? -26.838 -12.507 9.306 1.00 95.62 81 LYS A CA 1
ATOM 622 C C . LYS A 1 81 ? -26.173 -12.269 7.944 1.00 95.62 81 LYS A C 1
ATOM 624 O O . LYS A 1 81 ? -26.886 -12.109 6.957 1.00 95.62 81 LYS A O 1
ATOM 629 N N . ALA A 1 82 ? -24.844 -12.170 7.879 1.00 94.19 82 ALA A N 1
ATOM 630 C CA . ALA A 1 82 ? -24.135 -11.907 6.630 1.00 94.19 82 ALA A CA 1
ATOM 631 C C . ALA A 1 82 ? -23.830 -13.203 5.865 1.00 94.19 82 ALA A C 1
ATOM 633 O O . ALA A 1 82 ? -23.494 -14.231 6.457 1.00 94.19 82 ALA A O 1
ATOM 634 N N . ASP A 1 83 ? -23.872 -13.129 4.533 1.00 96.44 83 ASP A N 1
ATOM 635 C CA . ASP A 1 83 ? -23.295 -14.173 3.689 1.00 96.44 83 ASP A CA 1
ATOM 636 C C . ASP A 1 83 ? -21.772 -14.188 3.877 1.00 96.44 83 ASP A C 1
ATOM 638 O O . ASP A 1 83 ? -21.078 -13.207 3.592 1.00 96.44 83 ASP A O 1
ATOM 642 N N . ARG A 1 84 ? -21.250 -15.313 4.375 1.00 93.00 84 ARG A N 1
ATOM 643 C CA . ARG A 1 84 ? -19.836 -15.445 4.743 1.00 93.00 84 ARG A CA 1
ATOM 644 C C . ARG A 1 84 ? -18.898 -15.350 3.545 1.00 93.00 84 ARG A C 1
ATOM 646 O O . ARG A 1 84 ? -17.796 -14.830 3.698 1.00 93.00 84 ARG A O 1
ATOM 653 N N . ILE A 1 85 ? -19.296 -15.872 2.386 1.00 94.88 85 ILE A N 1
ATOM 654 C CA . ILE A 1 85 ? -18.432 -15.914 1.203 1.00 94.88 85 ILE A CA 1
ATOM 655 C C . ILE A 1 85 ? -18.347 -14.514 0.613 1.00 94.88 85 ILE A C 1
ATOM 657 O O . ILE A 1 85 ? -17.247 -14.002 0.412 1.00 94.88 85 ILE A O 1
ATOM 661 N N . VAL A 1 86 ? -19.496 -13.870 0.403 1.00 95.31 86 VAL A N 1
ATOM 662 C CA . VAL A 1 86 ? -19.549 -12.525 -0.183 1.00 95.31 86 VAL A CA 1
ATOM 663 C C . VAL A 1 86 ? -18.862 -11.509 0.729 1.00 95.31 86 VAL A C 1
ATOM 665 O O . VAL A 1 86 ? -18.049 -10.718 0.253 1.00 95.31 86 VAL A O 1
ATOM 668 N N . PHE A 1 87 ? -19.118 -11.565 2.041 1.00 94.88 87 PHE A N 1
ATOM 669 C CA . PHE A 1 87 ? -18.511 -10.644 3.005 1.00 94.88 87 PHE A CA 1
ATOM 670 C C . PHE A 1 87 ? -16.983 -10.759 3.034 1.00 94.88 87 PHE A C 1
ATOM 672 O O . PHE A 1 87 ? -16.291 -9.743 3.026 1.00 94.88 87 PHE A O 1
ATOM 679 N N . LYS A 1 88 ? -16.448 -11.988 3.007 1.00 93.19 88 LYS A N 1
ATOM 680 C CA . LYS A 1 88 ? -14.997 -12.207 2.962 1.00 93.19 88 LYS A CA 1
ATOM 681 C C . LYS A 1 88 ? -14.386 -11.838 1.622 1.00 93.19 88 LYS A C 1
ATOM 683 O O . LYS A 1 88 ? -13.277 -11.326 1.610 1.00 93.19 88 LYS A O 1
ATOM 688 N N . ALA A 1 89 ? -15.071 -12.103 0.510 1.00 95.25 89 ALA A N 1
ATOM 689 C CA . ALA A 1 89 ? -14.544 -11.859 -0.830 1.00 95.25 89 ALA A CA 1
ATOM 690 C C . ALA A 1 89 ? -14.526 -10.369 -1.201 1.00 95.25 89 ALA A C 1
ATOM 692 O O . ALA A 1 89 ? -13.628 -9.936 -1.921 1.00 95.25 89 ALA A O 1
ATOM 693 N N . ALA A 1 90 ? -15.482 -9.577 -0.709 1.00 94.44 90 ALA A N 1
ATOM 694 C CA . ALA A 1 90 ? -15.652 -8.184 -1.120 1.00 94.44 90 ALA A CA 1
ATOM 695 C C . ALA A 1 90 ? -14.376 -7.319 -0.982 1.00 94.44 90 ALA A C 1
ATOM 697 O O . ALA A 1 90 ? -14.019 -6.660 -1.962 1.00 94.44 90 ALA A O 1
ATOM 698 N N . PRO A 1 91 ? -13.624 -7.348 0.141 1.00 92.81 91 PRO A N 1
ATOM 699 C CA . PRO A 1 91 ? -12.362 -6.612 0.246 1.00 92.81 91 PRO A CA 1
ATOM 700 C C . PRO A 1 91 ? -11.312 -7.057 -0.779 1.00 92.81 91 PRO A C 1
ATOM 702 O O . PRO A 1 91 ? -10.587 -6.219 -1.314 1.00 92.81 91 PRO A O 1
ATOM 705 N N . PHE A 1 92 ? -11.240 -8.356 -1.091 1.00 93.50 92 PHE A N 1
ATOM 706 C CA . PHE A 1 92 ? -10.291 -8.873 -2.079 1.00 93.50 92 PHE A CA 1
ATOM 707 C C . PHE A 1 92 ? -10.636 -8.424 -3.492 1.00 93.50 92 PHE A C 1
ATOM 709 O O . PHE A 1 92 ? -9.723 -8.117 -4.245 1.00 93.50 92 PHE A O 1
ATOM 716 N N . VAL A 1 93 ? -11.920 -8.346 -3.852 1.00 94.69 93 VAL A N 1
ATOM 717 C CA . VAL A 1 93 ? -12.337 -7.872 -5.182 1.00 94.69 93 VAL A CA 1
ATOM 718 C C . VAL A 1 93 ? -11.841 -6.448 -5.419 1.00 94.69 93 VAL A C 1
ATOM 720 O O . VAL A 1 93 ? -11.199 -6.195 -6.434 1.00 94.69 93 VAL A O 1
ATOM 723 N N . VAL A 1 94 ? -12.068 -5.550 -4.456 1.00 93.50 94 VAL A N 1
ATOM 724 C CA . VAL A 1 94 ? -11.635 -4.145 -4.541 1.00 93.50 94 VAL A CA 1
ATOM 725 C C . VAL A 1 94 ? -10.111 -4.030 -4.558 1.00 93.50 94 VAL A C 1
ATOM 727 O O . VAL A 1 94 ? -9.543 -3.224 -5.300 1.00 93.50 94 VAL A O 1
ATOM 730 N N . LEU A 1 95 ? -9.429 -4.835 -3.742 1.00 91.12 95 LEU A N 1
ATOM 731 C CA . LEU A 1 95 ? -7.976 -4.820 -3.684 1.00 91.12 95 LEU A CA 1
ATOM 732 C C . LEU A 1 95 ? -7.384 -5.327 -5.004 1.00 91.12 95 LEU A C 1
ATOM 734 O O . LEU A 1 95 ? -6.630 -4.607 -5.646 1.00 91.12 95 LEU A O 1
ATOM 738 N N . ILE A 1 96 ? -7.784 -6.509 -5.469 1.00 90.62 96 ILE A N 1
ATOM 739 C CA . ILE A 1 96 ? -7.293 -7.091 -6.724 1.00 90.62 96 ILE A CA 1
ATOM 740 C C . ILE A 1 96 ? -7.560 -6.146 -7.898 1.00 90.62 96 ILE A C 1
ATOM 742 O O . ILE A 1 96 ? -6.635 -5.880 -8.660 1.00 90.62 96 ILE A O 1
ATOM 746 N N . SER A 1 97 ? -8.769 -5.584 -8.020 1.00 89.56 97 SER A N 1
ATOM 747 C CA . SER A 1 97 ? -9.081 -4.661 -9.118 1.00 89.56 97 SER A CA 1
ATOM 748 C C . SER A 1 97 ? -8.166 -3.436 -9.118 1.00 89.56 97 SER A C 1
ATOM 750 O O . SER A 1 97 ? -7.681 -3.037 -10.168 1.00 89.56 97 SER A O 1
ATOM 752 N N . THR A 1 98 ? -7.867 -2.881 -7.941 1.00 88.62 98 THR A N 1
ATOM 753 C CA . THR A 1 98 ? -6.979 -1.717 -7.812 1.00 88.62 98 THR A CA 1
ATOM 754 C C . THR A 1 98 ? -5.532 -2.061 -8.172 1.00 88.62 98 THR A C 1
ATOM 756 O O . THR A 1 98 ? -4.868 -1.293 -8.861 1.00 88.62 98 THR A O 1
ATOM 759 N N . PHE A 1 99 ? -5.028 -3.219 -7.738 1.00 86.31 99 PHE A N 1
ATOM 760 C CA . PHE A 1 99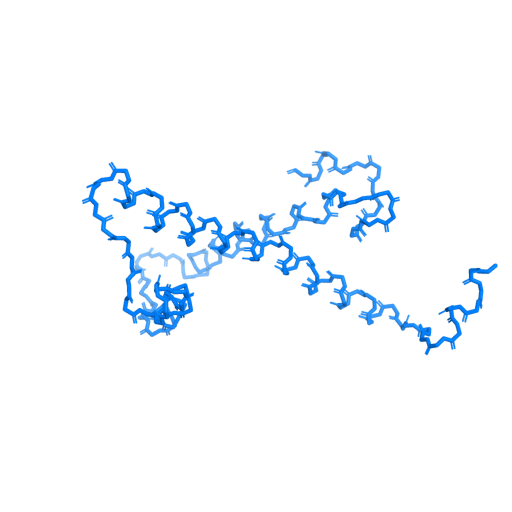 ? -3.659 -3.642 -8.055 1.00 86.31 99 PHE A CA 1
ATOM 761 C C . PHE A 1 99 ? -3.477 -3.974 -9.543 1.00 86.31 99 PHE A C 1
ATOM 763 O O . PHE A 1 99 ? -2.391 -3.758 -10.080 1.00 86.31 99 PHE A O 1
ATOM 770 N N . LEU A 1 100 ? -4.526 -4.448 -10.225 1.00 86.81 100 LEU A N 1
ATOM 771 C CA . LEU A 1 100 ? -4.480 -4.723 -11.664 1.00 86.81 100 LEU A CA 1
ATOM 772 C C . LEU A 1 100 ? -4.271 -3.460 -12.514 1.00 86.81 100 LEU A C 1
ATOM 774 O O . LEU A 1 100 ? -3.704 -3.570 -13.598 1.00 86.81 100 LEU A O 1
ATOM 778 N N . LEU A 1 101 ? -4.626 -2.270 -12.015 1.00 86.81 101 LEU A N 1
ATOM 779 C CA . LEU A 1 101 ? -4.416 -1.002 -12.729 1.00 86.81 101 LEU A CA 1
ATOM 780 C C . LEU A 1 101 ? -2.944 -0.744 -13.067 1.00 86.81 101 LEU A C 1
ATOM 782 O O . LEU A 1 101 ? -2.631 -0.145 -14.093 1.00 86.81 101 LEU A O 1
ATOM 786 N N . VAL A 1 102 ? -2.018 -1.246 -12.247 1.00 84.62 102 VAL A N 1
ATOM 787 C CA . VAL A 1 102 ? -0.577 -1.086 -12.491 1.00 84.62 102 VAL A CA 1
ATOM 788 C C . VAL A 1 102 ? -0.108 -1.796 -13.751 1.00 84.62 102 VAL A C 1
ATOM 790 O O . VAL A 1 102 ? 0.879 -1.367 -14.340 1.00 84.62 102 VAL A O 1
ATOM 793 N N . LEU A 1 103 ? -0.830 -2.814 -14.224 1.00 83.12 103 LEU A N 1
ATOM 794 C CA . LEU A 1 103 ? -0.483 -3.501 -15.469 1.00 83.12 103 LEU A CA 1
ATOM 795 C C . LEU A 1 103 ? -0.525 -2.575 -16.689 1.00 83.12 103 LEU A C 1
ATOM 797 O O . LEU A 1 103 ? 0.173 -2.827 -17.668 1.00 83.12 103 LEU A O 1
ATOM 801 N N . VAL A 1 104 ? -1.335 -1.521 -16.614 1.00 85.56 104 VAL A N 1
ATOM 802 C CA . VAL A 1 104 ? -1.585 -0.592 -17.715 1.00 85.56 104 VAL A CA 1
ATOM 803 C C . VAL A 1 104 ? -0.694 0.650 -17.634 1.00 85.56 104 VAL A C 1
ATOM 805 O O . VAL A 1 104 ? -0.479 1.315 -18.642 1.00 85.56 104 VAL A O 1
ATOM 808 N N . ILE A 1 105 ? -0.161 0.982 -16.455 1.00 85.06 105 ILE A N 1
ATOM 809 C CA . ILE A 1 105 ? 0.613 2.213 -16.260 1.00 85.06 105 ILE A CA 1
ATOM 810 C C . ILE A 1 105 ? 2.021 2.038 -16.856 1.00 85.06 105 ILE A C 1
ATOM 812 O O . ILE A 1 105 ? 2.798 1.224 -16.345 1.00 85.06 105 ILE A O 1
ATOM 816 N N . PRO A 1 106 ? 2.401 2.813 -17.892 1.00 84.88 106 PRO A N 1
ATOM 817 C CA . PRO A 1 106 ? 3.752 2.764 -18.430 1.00 84.88 106 PRO A CA 1
ATOM 818 C C . PRO A 1 106 ? 4.712 3.492 -17.483 1.00 84.88 106 PRO A C 1
ATOM 820 O O . PRO A 1 106 ? 4.527 4.670 -17.174 1.00 84.88 106 PRO A O 1
ATOM 823 N N . ALA A 1 107 ? 5.764 2.806 -17.033 1.00 80.44 107 ALA A N 1
ATOM 824 C CA . ALA A 1 107 ? 6.825 3.420 -16.234 1.00 80.44 107 ALA A CA 1
ATOM 825 C C . ALA A 1 107 ? 7.878 4.123 -17.112 1.00 80.44 107 ALA A C 1
ATOM 827 O O . ALA A 1 107 ? 8.597 5.001 -16.638 1.00 80.44 107 ALA A O 1
ATOM 828 N N . GLY A 1 108 ? 7.969 3.753 -18.393 1.00 80.94 108 GLY A N 1
ATOM 829 C CA . GLY A 1 108 ? 8.870 4.370 -19.361 1.00 80.94 108 GLY A CA 1
ATOM 830 C C . GLY A 1 108 ? 8.787 3.733 -20.754 1.00 80.94 108 GLY A C 1
ATOM 831 O O . GLY A 1 108 ? 8.023 2.785 -20.941 1.00 80.94 108 GLY A O 1
ATOM 832 N N . PRO A 1 109 ? 9.589 4.223 -21.719 1.00 78.31 109 PRO A N 1
ATOM 833 C CA . PRO A 1 109 ? 9.534 3.805 -23.124 1.00 78.31 109 PRO A CA 1
ATOM 834 C C . PRO A 1 109 ? 9.891 2.347 -23.407 1.00 78.31 109 PRO A C 1
ATOM 836 O O . PRO A 1 109 ? 9.602 1.893 -24.496 1.00 78.31 109 PRO A O 1
ATOM 839 N N . ASP A 1 110 ? 10.522 1.645 -22.466 1.00 79.62 110 ASP A N 1
ATOM 840 C CA . ASP A 1 110 ? 10.827 0.207 -22.556 1.00 79.62 110 ASP A CA 1
ATOM 841 C C . ASP A 1 110 ? 10.386 -0.531 -21.2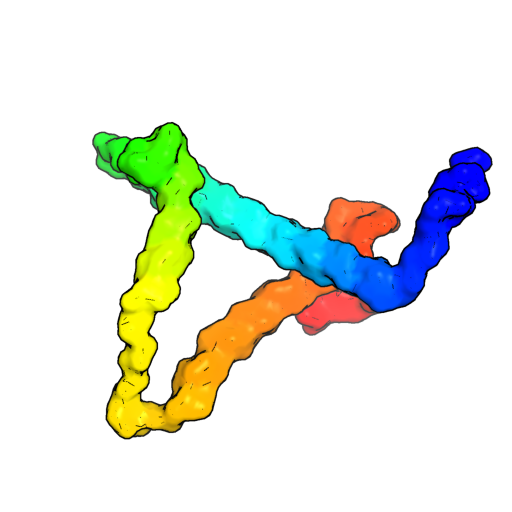73 1.00 79.62 110 ASP A C 1
ATOM 843 O O . ASP A 1 110 ? 10.801 -1.657 -20.995 1.00 79.62 110 ASP A O 1
ATOM 847 N N . ALA A 1 111 ? 9.584 0.132 -20.429 1.00 76.38 111 ALA A N 1
ATOM 848 C CA . ALA A 1 111 ? 9.218 -0.328 -19.093 1.00 76.38 111 ALA A CA 1
ATOM 849 C C . ALA A 1 111 ? 7.692 -0.335 -18.927 1.00 76.38 111 ALA A C 1
ATOM 851 O O . ALA A 1 111 ? 7.099 0.574 -18.340 1.00 76.38 111 ALA A O 1
ATOM 852 N N . TRP A 1 112 ? 7.072 -1.396 -19.441 1.00 77.06 112 TRP A N 1
ATOM 853 C CA . TRP A 1 112 ? 5.647 -1.703 -19.313 1.00 77.06 112 TRP A CA 1
ATOM 854 C C . TRP A 1 112 ? 5.440 -3.145 -18.837 1.00 77.06 112 TRP A C 1
ATOM 856 O O . TRP A 1 112 ? 6.270 -4.029 -19.070 1.00 77.06 112 TRP A O 1
ATOM 866 N N . PHE A 1 113 ? 4.317 -3.399 -18.163 1.00 79.06 113 PHE A N 1
ATOM 867 C CA . PHE A 1 113 ? 3.956 -4.749 -17.718 1.00 79.06 113 PHE A CA 1
ATOM 868 C C . PHE A 1 113 ? 3.285 -5.550 -18.831 1.00 79.06 113 PHE A C 1
ATOM 870 O O . PHE A 1 113 ? 3.653 -6.706 -19.062 1.00 79.06 113 PHE A O 1
ATOM 877 N N . ILE A 1 114 ? 2.324 -4.926 -19.514 1.00 80.88 114 ILE A N 1
ATOM 878 C CA . ILE A 1 114 ? 1.584 -5.487 -20.641 1.00 80.88 114 ILE A CA 1
ATOM 879 C C . ILE A 1 114 ? 1.511 -4.421 -21.734 1.00 80.88 114 ILE A C 1
ATOM 881 O O . ILE A 1 114 ? 1.228 -3.261 -21.450 1.00 80.88 114 ILE A O 1
ATOM 885 N N . ASP A 1 115 ? 1.768 -4.835 -22.971 1.00 82.81 115 ASP A N 1
ATOM 886 C CA . ASP A 1 115 ? 1.590 -4.001 -24.156 1.00 82.81 115 ASP A CA 1
ATOM 887 C C . ASP A 1 115 ? 0.198 -4.273 -24.744 1.00 82.81 115 ASP A C 1
ATOM 889 O O . ASP A 1 115 ? -0.062 -5.356 -25.275 1.00 82.81 115 ASP A O 1
ATOM 893 N N . VAL A 1 116 ? -0.731 -3.340 -24.527 1.00 83.19 116 VAL A N 1
ATOM 894 C CA . VAL A 1 116 ? -2.130 -3.419 -24.973 1.00 83.19 116 VAL A CA 1
ATOM 895 C C . VAL A 1 116 ? -2.547 -2.097 -25.608 1.00 83.19 116 VAL A C 1
ATOM 897 O O . VAL A 1 116 ? -2.484 -1.046 -24.970 1.00 83.19 116 VAL A O 1
ATOM 900 N N . ASP A 1 117 ? -3.084 -2.157 -26.828 1.00 86.12 117 ASP A N 1
ATOM 901 C CA . ASP A 1 117 ? -3.562 -0.970 -27.554 1.00 86.12 117 ASP A CA 1
ATOM 902 C C . ASP A 1 117 ? -4.705 -0.245 -26.819 1.00 86.12 117 ASP A C 1
ATOM 904 O O . ASP A 1 117 ? -4.887 0.966 -26.938 1.00 86.12 117 ASP A O 1
ATOM 908 N N . THR A 1 118 ? -5.485 -0.984 -26.023 1.00 86.94 118 THR A N 1
ATOM 909 C CA . THR A 1 118 ? -6.647 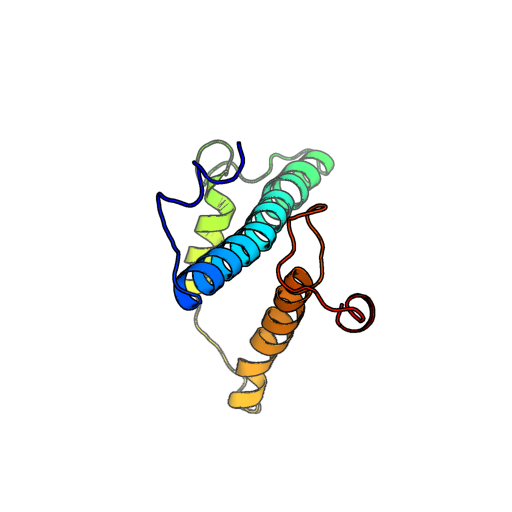-0.480 -25.276 1.00 86.94 118 THR A CA 1
ATOM 910 C C . THR A 1 118 ? -6.362 -0.303 -23.786 1.00 86.94 118 THR A C 1
ATOM 912 O O . THR A 1 118 ? -7.246 -0.529 -22.959 1.00 86.94 118 THR A O 1
ATOM 915 N N . GLY A 1 119 ? -5.139 0.091 -23.422 1.00 83.00 119 GLY A N 1
ATOM 916 C CA . GLY A 1 119 ? -4.753 0.292 -22.023 1.00 83.00 119 GLY A CA 1
ATOM 917 C C . GLY A 1 119 ? -5.705 1.226 -21.267 1.00 83.00 119 GLY A C 1
ATOM 918 O O . GLY A 1 119 ? -6.266 0.838 -20.251 1.00 83.00 119 GLY A O 1
ATOM 919 N N . ILE A 1 120 ? -5.995 2.411 -21.812 1.00 84.44 120 ILE A N 1
ATOM 920 C CA . ILE A 1 120 ? -6.844 3.432 -21.159 1.00 84.44 120 ILE A CA 1
ATOM 921 C C . ILE A 1 120 ? -8.261 2.924 -20.835 1.00 84.44 120 ILE A C 1
ATOM 923 O O . ILE A 1 120 ? -8.879 3.415 -19.904 1.00 84.44 120 ILE A O 1
ATOM 927 N N . PHE A 1 121 ? -8.784 1.953 -21.587 1.00 85.50 121 PHE A N 1
ATOM 928 C CA . PHE A 1 121 ? -10.099 1.361 -21.314 1.00 85.50 121 PHE A CA 1
ATOM 929 C C . PHE A 1 121 ? -10.063 0.315 -20.185 1.00 85.50 121 PHE A C 1
ATOM 931 O O . PHE A 1 121 ? -11.086 0.047 -19.561 1.00 85.50 121 PHE A O 1
ATOM 938 N N . LEU A 1 122 ? -8.904 -0.309 -19.961 1.00 80.38 122 LEU A N 1
ATOM 939 C CA . LEU A 1 122 ? -8.686 -1.313 -18.917 1.00 80.38 122 LEU A CA 1
ATOM 940 C C . LEU A 1 122 ? -8.283 -0.698 -17.566 1.00 80.38 122 LEU A C 1
ATOM 942 O O . LEU A 1 122 ? -8.408 -1.383 -16.550 1.00 80.38 122 LEU A O 1
ATOM 946 N N . ALA A 1 123 ? -7.778 0.540 -17.570 1.00 72.94 123 ALA A N 1
ATOM 947 C CA . ALA A 1 123 ? -7.478 1.328 -16.373 1.00 72.94 123 ALA A CA 1
ATOM 948 C C . ALA A 1 123 ? -8.728 2.036 -15.825 1.00 72.94 123 ALA A C 1
ATOM 950 O O . ALA A 1 123 ? -8.838 2.153 -14.585 1.00 72.94 123 ALA A O 1
#